Protein AF-A0A7V8EIY7-F1 (afdb_monomer_lite)

Secondary structure (DSSP, 8-state):
------EEEEETTTEEEETTTHHHHHHHHHHHHHHHHHTT----GGG-EE-SB-TTT--B--TTTTTPPPHHHHHHHHHHHHT-

Sequence (84 aa):
MPACEHTVGLVPVDGLVTAREWNISLAAFIAKVEQSNELGQALSADAVHEFQFCPACGAGLDRVALGLMTYGESYAIHLACLHT

Radius of gyration: 13.81 Å; chains: 1; bounding box: 28×28×43 Å

Organism: Pseudomonas putida (NCBI:txid303)

pLDDT: mean 86.77, std 10.16, range [45.31, 95.56]

Foldseek 3Di:
DPDPQFFFWQDPVPGTDGLVCQLVSLLVSLVVCVVCVVVVHHDDPVRITTDQARPVPRDGDPCVVSVHDDSVRSNVVVVVVVVD

Structure (mmCIF, N/CA/C/O backbone):
data_AF-A0A7V8EIY7-F1
#
_entry.id   AF-A0A7V8EIY7-F1
#
loop_
_atom_site.group_PDB
_atom_site.id
_atom_site.type_symbol
_atom_site.label_atom_id
_atom_site.label_alt_id
_atom_site.label_comp_id
_atom_site.label_asym_id
_atom_site.label_entity_id
_atom_site.label_seq_id
_atom_site.pdbx_PDB_ins_code
_atom_site.Cartn_x
_atom_site.Cartn_y
_atom_site.Cartn_z
_atom_site.occupancy
_atom_site.B_iso_or_equiv
_atom_site.auth_seq_id
_atom_site.auth_comp_id
_atom_site.auth_asym_id
_atom_site.auth_atom_id
_atom_site.pdbx_PDB_model_num
ATOM 1 N N . MET A 1 1 ? 9.260 -4.642 -25.274 1.00 45.31 1 MET A N 1
ATOM 2 C CA . MET A 1 1 ? 9.042 -5.317 -23.976 1.00 45.31 1 MET A CA 1
ATOM 3 C C . MET A 1 1 ? 7.557 -5.236 -23.674 1.00 45.31 1 MET A C 1
ATOM 5 O O . MET A 1 1 ? 7.007 -4.172 -23.943 1.00 45.31 1 MET A O 1
ATOM 9 N N . PRO A 1 2 ? 6.888 -6.310 -23.217 1.00 49.44 2 PRO A N 1
ATOM 10 C CA . PRO A 1 2 ? 5.516 -6.172 -22.741 1.00 49.44 2 PRO A CA 1
ATOM 11 C C . PRO A 1 2 ? 5.505 -5.128 -21.620 1.00 49.44 2 PRO A C 1
ATOM 13 O O . PRO A 1 2 ? 6.438 -5.085 -20.815 1.00 49.44 2 PRO A O 1
ATOM 16 N N . ALA A 1 3 ? 4.505 -4.249 -21.620 1.00 63.81 3 ALA A N 1
ATOM 17 C CA . ALA A 1 3 ? 4.318 -3.291 -20.543 1.00 63.81 3 ALA A CA 1
ATOM 18 C C . ALA A 1 3 ? 4.085 -4.095 -19.258 1.00 63.81 3 ALA A C 1
ATOM 20 O O . ALA A 1 3 ? 3.067 -4.766 -19.123 1.00 63.81 3 ALA A O 1
ATOM 21 N N . CYS A 1 4 ? 5.077 -4.123 -18.369 1.00 79.19 4 CYS A N 1
ATOM 22 C CA . CYS A 1 4 ? 4.926 -4.773 -17.079 1.00 79.19 4 CYS A CA 1
ATOM 23 C C . CYS A 1 4 ? 3.970 -3.917 -16.246 1.00 79.19 4 CYS A C 1
ATOM 25 O O . CYS A 1 4 ? 4.258 -2.748 -15.991 1.00 79.19 4 CYS A O 1
ATOM 27 N N . GLU A 1 5 ? 2.845 -4.483 -15.816 1.00 84.31 5 GLU A N 1
ATOM 28 C CA . GLU A 1 5 ? 2.002 -3.878 -14.784 1.00 84.31 5 GLU A CA 1
ATOM 29 C C . GLU A 1 5 ? 2.708 -4.077 -13.441 1.00 84.31 5 GLU A C 1
ATOM 31 O O . GLU A 1 5 ? 2.436 -5.014 -12.695 1.00 84.31 5 GLU A O 1
ATOM 36 N N . HIS A 1 6 ? 3.730 -3.251 -13.204 1.00 88.88 6 HIS A N 1
ATOM 37 C CA . HIS A 1 6 ? 4.683 -3.402 -12.113 1.00 88.88 6 HIS A CA 1
ATOM 38 C C . HIS A 1 6 ? 3.982 -3.686 -10.778 1.00 88.88 6 HIS A C 1
ATOM 40 O O . HIS A 1 6 ? 3.262 -2.833 -10.269 1.00 88.88 6 HIS A O 1
ATOM 46 N N . THR A 1 7 ? 4.206 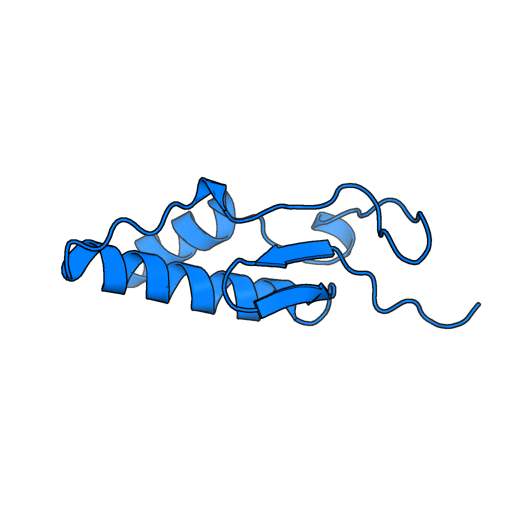-4.864 -10.192 1.00 94.62 7 THR A N 1
ATOM 47 C CA . THR A 1 7 ? 3.823 -5.141 -8.800 1.00 94.62 7 THR A CA 1
ATOM 48 C C . THR A 1 7 ? 4.687 -4.302 -7.869 1.00 94.62 7 THR A C 1
ATOM 50 O O . THR A 1 7 ? 5.915 -4.372 -7.960 1.00 94.62 7 THR A O 1
ATOM 53 N N . VAL A 1 8 ? 4.053 -3.522 -6.994 1.00 95.06 8 VAL A N 1
ATOM 54 C CA . VAL A 1 8 ? 4.716 -2.489 -6.175 1.00 95.06 8 VAL A CA 1
ATOM 55 C C . VAL A 1 8 ? 4.624 -2.730 -4.675 1.00 95.06 8 VAL A C 1
ATOM 57 O O . VAL A 1 8 ? 5.254 -2.012 -3.896 1.00 95.06 8 VAL A O 1
ATOM 60 N N . GLY A 1 9 ? 3.875 -3.747 -4.265 1.00 94.62 9 GLY A N 1
ATOM 61 C CA . GLY A 1 9 ? 3.825 -4.158 -2.877 1.00 94.62 9 GLY A CA 1
ATOM 62 C C . GLY A 1 9 ? 2.792 -5.237 -2.601 1.00 94.62 9 GLY A C 1
ATOM 63 O O . GLY A 1 9 ? 2.180 -5.790 -3.518 1.00 94.62 9 GLY A O 1
ATOM 64 N N . LEU A 1 10 ? 2.621 -5.515 -1.315 1.00 94.19 10 LEU A N 1
ATOM 65 C CA . LEU A 1 10 ? 1.627 -6.425 -0.774 1.00 94.19 10 LEU A CA 1
ATOM 66 C C . LEU A 1 10 ? 0.740 -5.677 0.219 1.00 94.19 10 LEU A C 1
ATOM 68 O O . LEU A 1 10 ? 1.242 -5.038 1.145 1.00 94.19 10 LEU A O 1
ATOM 72 N N . VAL A 1 11 ? -0.571 -5.803 0.039 1.00 93.44 11 VAL A N 1
ATOM 73 C CA . VAL A 1 11 ? -1.590 -5.318 0.973 1.00 93.44 11 VAL A CA 1
ATOM 74 C C . VAL A 1 11 ? -2.300 -6.546 1.556 1.00 93.44 11 VAL A C 1
ATOM 76 O O . VAL A 1 11 ? -2.747 -7.388 0.784 1.00 93.44 11 VAL A O 1
ATOM 79 N N . PRO A 1 12 ? -2.445 -6.693 2.886 1.00 87.38 12 PRO A N 1
ATOM 80 C CA . PRO A 1 12 ? -2.927 -7.936 3.513 1.00 87.38 12 PRO A CA 1
ATOM 81 C C . PRO A 1 12 ? -4.275 -8.460 3.011 1.00 87.38 12 PRO A C 1
ATOM 83 O O . PRO A 1 12 ? -4.535 -9.658 3.076 1.00 87.38 12 PRO A O 1
ATOM 86 N N . VAL A 1 13 ? -5.144 -7.561 2.550 1.00 82.62 13 VAL A N 1
ATOM 87 C CA . VAL A 1 13 ? -6.490 -7.898 2.069 1.00 82.62 13 VAL A CA 1
ATOM 88 C C . VAL A 1 13 ? -6.494 -8.210 0.573 1.00 82.62 13 VAL A C 1
ATOM 90 O O . VAL A 1 13 ? -7.202 -9.120 0.154 1.00 82.62 13 VAL A O 1
ATOM 93 N N . ASP A 1 14 ? -5.673 -7.503 -0.204 1.00 86.88 14 ASP A N 1
ATOM 94 C CA . ASP A 1 14 ? -5.687 -7.560 -1.671 1.00 86.88 14 ASP A CA 1
ATOM 95 C C . ASP A 1 14 ? -4.561 -8.438 -2.250 1.00 86.88 14 ASP A C 1
ATOM 97 O O . ASP A 1 14 ? -4.573 -8.786 -3.428 1.00 86.88 14 ASP A O 1
ATOM 101 N N . GLY A 1 15 ? -3.589 -8.840 -1.427 1.00 92.19 15 GLY A N 1
ATOM 102 C CA . GLY A 1 15 ? -2.423 -9.606 -1.852 1.00 92.19 15 GLY A CA 1
ATOM 103 C C . GLY A 1 15 ? -1.392 -8.738 -2.572 1.00 92.19 15 GLY A C 1
ATOM 104 O O . GLY A 1 15 ? -1.083 -7.635 -2.127 1.00 92.19 15 GLY A O 1
ATOM 105 N N . LEU A 1 16 ? -0.800 -9.260 -3.649 1.00 94.38 16 LEU A N 1
ATOM 106 C CA . LEU A 1 16 ? 0.157 -8.519 -4.475 1.00 94.38 16 LEU A CA 1
ATOM 107 C C . LEU A 1 16 ? -0.574 -7.471 -5.313 1.00 94.38 16 LEU A C 1
ATOM 109 O O . LEU A 1 16 ? -1.454 -7.819 -6.094 1.00 94.38 16 LEU A O 1
ATOM 113 N N . VAL A 1 17 ? -0.160 -6.211 -5.198 1.00 95.56 17 VAL A N 1
ATOM 114 C CA . VAL A 1 17 ? -0.850 -5.080 -5.828 1.00 95.56 17 VAL A CA 1
ATOM 115 C C . VAL A 1 17 ? 0.036 -4.424 -6.886 1.00 95.56 17 VAL A C 1
ATOM 117 O O . VAL A 1 17 ? 1.243 -4.226 -6.688 1.00 95.56 17 VAL A O 1
ATOM 120 N N . THR A 1 18 ? -0.556 -4.090 -8.033 1.00 95.31 18 THR A N 1
ATOM 121 C CA . THR A 1 18 ? 0.130 -3.394 -9.133 1.00 95.31 18 THR A CA 1
ATOM 122 C C . THR A 1 18 ? 0.220 -1.886 -8.896 1.00 95.31 18 THR A C 1
ATOM 124 O O . THR A 1 18 ? -0.525 -1.318 -8.101 1.00 95.31 18 THR A O 1
ATOM 127 N N . ALA A 1 19 ? 1.109 -1.201 -9.621 1.00 92.75 19 ALA A N 1
ATOM 128 C CA . ALA A 1 19 ? 1.246 0.256 -9.566 1.00 92.75 19 ALA A CA 1
ATOM 129 C C . ALA A 1 19 ? -0.089 0.978 -9.819 1.00 92.75 19 ALA A C 1
ATOM 131 O O . ALA A 1 19 ? -0.375 2.000 -9.205 1.00 92.75 19 ALA A O 1
ATOM 132 N N . ARG A 1 20 ? -0.933 0.419 -10.692 1.00 93.56 20 ARG A N 1
ATOM 133 C CA . ARG A 1 20 ? -2.241 0.984 -11.035 1.00 93.56 20 ARG A CA 1
ATOM 134 C C . ARG A 1 20 ? -3.231 0.941 -9.868 1.00 93.56 20 ARG A C 1
ATOM 136 O O . ARG A 1 20 ? -4.055 1.840 -9.733 1.00 93.56 20 ARG A O 1
ATOM 143 N N . GLU A 1 21 ? -3.179 -0.116 -9.070 1.00 94.94 21 GLU A N 1
ATOM 144 C CA . GLU A 1 21 ? -4.168 -0.412 -8.026 1.00 94.94 21 GLU A CA 1
ATOM 145 C C . GLU A 1 21 ? -3.722 0.080 -6.649 1.00 94.94 21 GLU A C 1
ATOM 147 O O . GLU A 1 21 ? -4.548 0.323 -5.772 1.00 94.94 21 GLU A O 1
ATOM 152 N N . TRP A 1 22 ? -2.416 0.282 -6.481 1.00 95.12 22 TRP A N 1
ATOM 153 C CA . TRP A 1 22 ? -1.765 0.519 -5.202 1.00 95.12 22 TRP A CA 1
ATOM 154 C C . TRP A 1 22 ? -2.441 1.573 -4.322 1.00 95.12 22 TRP A C 1
ATOM 156 O O . TRP A 1 22 ? -2.829 1.259 -3.202 1.00 95.12 22 TRP A O 1
ATOM 166 N N . ASN A 1 23 ? -2.621 2.803 -4.813 1.00 94.62 23 ASN A N 1
ATOM 167 C CA . ASN A 1 23 ? -3.177 3.886 -3.992 1.00 94.62 23 ASN A CA 1
ATOM 168 C C . ASN A 1 23 ? -4.619 3.588 -3.538 1.00 94.62 23 ASN A C 1
ATOM 170 O O . ASN A 1 23 ? -5.003 3.964 -2.433 1.00 94.62 23 ASN A O 1
ATOM 174 N N . ILE A 1 24 ? -5.407 2.902 -4.374 1.00 94.38 24 ILE A N 1
ATOM 175 C CA . ILE A 1 24 ? -6.799 2.544 -4.067 1.00 94.38 24 ILE A CA 1
ATOM 176 C C . ILE A 1 24 ? -6.828 1.434 -3.013 1.00 94.38 24 ILE A C 1
ATOM 178 O O . ILE A 1 24 ? -7.509 1.575 -1.997 1.00 94.38 24 ILE A O 1
ATOM 182 N N . SER A 1 25 ? -6.054 0.367 -3.224 1.00 94.50 25 SER A N 1
ATOM 183 C CA . SER A 1 25 ? -5.904 -0.734 -2.264 1.00 94.50 25 SER A CA 1
ATOM 184 C C . SER A 1 25 ? -5.401 -0.251 -0.906 1.00 94.50 25 SER A C 1
ATOM 186 O O . SER A 1 25 ? -5.910 -0.654 0.140 1.00 94.50 25 SER A O 1
ATOM 188 N N . LEU A 1 26 ? -4.433 0.664 -0.910 1.00 93.38 26 LEU A N 1
ATOM 189 C CA . LEU A 1 26 ? -3.856 1.219 0.307 1.00 93.38 26 LEU A CA 1
ATOM 190 C C . LEU A 1 26 ? -4.879 2.048 1.096 1.00 93.38 26 LEU A C 1
ATOM 192 O O . LEU A 1 26 ? -5.016 1.855 2.304 1.00 93.38 26 LEU A O 1
ATOM 196 N N . ALA A 1 27 ? -5.643 2.913 0.422 1.00 92.19 27 ALA A N 1
ATOM 197 C CA . ALA A 1 27 ? -6.708 3.693 1.053 1.00 92.19 27 ALA A CA 1
ATOM 198 C C . ALA A 1 27 ? -7.813 2.796 1.641 1.00 92.19 27 ALA A C 1
ATOM 200 O O . ALA A 1 27 ? -8.245 3.002 2.777 1.00 92.19 27 ALA A O 1
ATOM 201 N N . ALA A 1 28 ? -8.233 1.763 0.904 1.00 92.50 28 ALA A N 1
ATOM 202 C CA . ALA A 1 28 ? -9.230 0.804 1.378 1.00 92.50 28 ALA A CA 1
ATOM 203 C C . ALA A 1 28 ? -8.742 0.022 2.610 1.00 92.50 28 ALA A C 1
ATOM 205 O O . ALA A 1 28 ? -9.500 -0.188 3.561 1.00 92.50 28 ALA A O 1
ATOM 206 N N . PHE A 1 29 ? -7.468 -0.380 2.622 1.00 92.44 29 PHE A N 1
ATOM 207 C CA . PHE A 1 29 ? -6.869 -1.058 3.766 1.00 92.44 29 PHE A CA 1
ATOM 208 C C . PHE A 1 29 ? -6.818 -0.163 5.007 1.00 92.44 29 PHE A C 1
ATOM 210 O O . PHE A 1 29 ? -7.179 -0.619 6.089 1.00 92.44 29 PHE A O 1
ATOM 217 N N . ILE A 1 30 ? -6.434 1.106 4.860 1.00 91.19 30 ILE A N 1
ATOM 218 C CA . ILE A 1 30 ? -6.376 2.063 5.974 1.00 91.19 30 ILE A CA 1
ATOM 219 C C . ILE A 1 30 ? -7.752 2.255 6.621 1.00 91.19 30 ILE A C 1
ATOM 221 O O . ILE A 1 30 ? -7.868 2.145 7.842 1.00 91.19 30 ILE A O 1
ATOM 225 N N . ALA A 1 31 ? -8.803 2.445 5.820 1.00 89.50 31 ALA A N 1
ATOM 226 C CA . ALA A 1 31 ? -10.169 2.546 6.337 1.00 89.50 31 ALA A CA 1
ATOM 227 C C . ALA A 1 31 ? -10.592 1.278 7.106 1.00 89.50 31 ALA A C 1
ATOM 229 O O . ALA A 1 31 ? -11.289 1.345 8.118 1.00 89.50 31 ALA A O 1
ATOM 230 N N . LYS A 1 32 ? -10.133 0.102 6.660 1.00 88.31 32 LYS A N 1
ATOM 231 C CA . LYS A 1 32 ? -10.388 -1.164 7.355 1.00 88.31 32 LYS A CA 1
ATOM 232 C C . LYS A 1 32 ? -9.606 -1.284 8.663 1.00 88.31 32 LYS A C 1
ATOM 234 O O . LYS A 1 32 ? -10.153 -1.803 9.630 1.00 88.31 32 LYS A O 1
ATOM 239 N N . VAL A 1 33 ? -8.354 -0.823 8.708 1.00 86.62 33 VAL A N 1
ATOM 240 C CA . VAL A 1 33 ? -7.554 -0.781 9.945 1.00 86.62 33 VAL A CA 1
ATOM 241 C C . VAL A 1 33 ? -8.262 0.066 10.998 1.00 86.62 33 VAL A C 1
ATOM 243 O O . VAL A 1 33 ? -8.389 -0.372 12.137 1.00 86.62 33 VAL A O 1
ATOM 246 N N . GLU A 1 34 ? -8.773 1.236 10.617 1.00 85.88 34 GLU A N 1
ATOM 247 C CA . GLU A 1 34 ? -9.553 2.090 11.515 1.00 85.88 34 GLU A CA 1
ATOM 248 C C . GLU A 1 34 ? -10.808 1.376 12.030 1.00 85.88 34 GLU A C 1
ATOM 250 O O . GLU A 1 34 ? -10.965 1.227 13.241 1.00 85.88 34 GLU A O 1
ATOM 255 N N . GLN A 1 35 ? -11.638 0.842 11.129 1.00 85.06 35 GLN A N 1
ATOM 256 C CA . GLN A 1 35 ? -12.840 0.097 11.511 1.00 85.06 35 GLN A CA 1
ATOM 257 C C . GLN A 1 35 ? -12.515 -1.079 12.447 1.00 85.06 35 GLN A C 1
ATOM 259 O O . GLN A 1 35 ? -13.226 -1.339 13.417 1.00 85.06 35 GLN A O 1
ATOM 264 N N . SER A 1 36 ? -11.436 -1.811 12.174 1.00 84.69 36 SER A N 1
ATOM 265 C CA . SER A 1 36 ? -10.988 -2.900 13.039 1.00 84.69 36 SER A CA 1
ATOM 266 C C . SER A 1 36 ? -10.531 -2.390 14.406 1.00 84.69 36 SER A C 1
ATOM 268 O O . SER A 1 36 ? -10.909 -2.987 15.413 1.00 84.69 36 SER A O 1
ATOM 270 N N . ASN A 1 37 ? -9.809 -1.269 14.471 1.00 81.38 37 ASN A N 1
ATOM 271 C CA . ASN A 1 37 ? -9.400 -0.651 15.733 1.00 81.38 37 ASN A CA 1
ATOM 272 C C . AS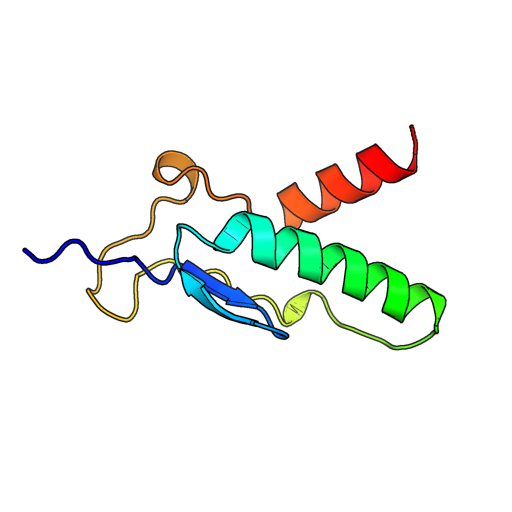N A 1 37 ? -10.608 -0.207 16.576 1.00 81.38 37 ASN A C 1
ATOM 274 O O . ASN A 1 37 ? -10.618 -0.456 17.782 1.00 81.38 37 ASN A O 1
ATOM 278 N N . GLU A 1 38 ? -11.647 0.372 15.963 1.00 82.56 38 GLU A N 1
ATOM 279 C CA . GLU A 1 38 ? -12.903 0.727 16.648 1.00 82.56 38 GLU A CA 1
ATOM 280 C C . GLU A 1 38 ? -13.613 -0.500 17.241 1.00 82.56 38 GLU A C 1
ATOM 282 O O . GLU A 1 38 ? -14.181 -0.443 18.332 1.00 82.56 38 GLU A O 1
ATOM 287 N N . LEU A 1 39 ? -13.544 -1.636 16.543 1.00 83.31 39 LEU A N 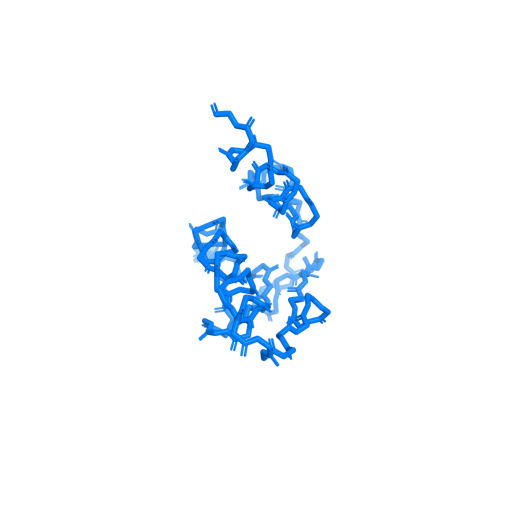1
ATOM 288 C CA . LEU A 1 39 ? -14.119 -2.913 16.974 1.00 83.31 39 LEU A CA 1
ATOM 289 C C . LEU A 1 39 ? -13.210 -3.699 17.940 1.00 83.31 39 LEU A C 1
ATOM 291 O O . LEU A 1 39 ? -13.557 -4.815 18.334 1.00 83.31 39 LEU A O 1
ATOM 295 N N . GLY A 1 40 ? -12.047 -3.155 18.318 1.00 78.62 40 GLY A N 1
ATOM 296 C CA . GLY A 1 40 ? -11.071 -3.823 19.185 1.00 78.62 40 GLY A CA 1
ATOM 297 C C . GLY A 1 40 ? -10.328 -4.990 18.518 1.00 78.62 40 GLY A C 1
ATOM 298 O O . GLY A 1 40 ? -9.765 -5.843 19.206 1.00 78.62 40 GLY A O 1
ATOM 299 N N . GLN A 1 41 ? -10.331 -5.054 17.187 1.00 74.50 41 GLN A N 1
ATOM 300 C CA . GLN A 1 41 ? -9.580 -6.017 16.388 1.00 74.50 41 GLN A CA 1
ATOM 301 C C . GLN A 1 41 ? -8.234 -5.404 15.983 1.00 74.50 41 GLN A C 1
ATOM 303 O O . GLN A 1 41 ? -8.183 -4.436 15.233 1.00 74.50 41 GLN A O 1
ATOM 308 N N . ALA A 1 42 ? -7.127 -5.973 16.465 1.00 65.44 42 ALA A N 1
ATOM 309 C CA . ALA A 1 42 ? -5.790 -5.473 16.155 1.00 65.44 42 ALA A CA 1
ATOM 310 C C . ALA A 1 42 ? -5.377 -5.856 14.723 1.00 65.44 42 ALA A C 1
ATOM 312 O O . ALA A 1 42 ? -4.812 -6.927 14.490 1.00 65.44 42 ALA A O 1
ATOM 313 N N . LEU A 1 43 ? -5.663 -4.983 13.760 1.00 74.25 43 LEU A N 1
ATOM 314 C CA . LEU A 1 43 ? -5.149 -5.088 12.397 1.00 74.25 43 LEU A CA 1
ATOM 315 C C . LEU A 1 43 ? -3.873 -4.242 12.310 1.00 74.25 43 LEU A C 1
ATOM 317 O O . LEU A 1 43 ? -3.925 -3.022 12.433 1.00 74.25 43 LEU A O 1
ATOM 321 N N . SER A 1 44 ? -2.712 -4.893 12.176 1.00 70.94 44 SER A N 1
ATOM 322 C CA . SER A 1 44 ? -1.426 -4.182 12.197 1.00 70.94 44 SER A CA 1
ATOM 323 C C . SER A 1 44 ? -1.093 -3.551 10.845 1.00 70.94 44 SER A C 1
ATOM 325 O O . SER A 1 44 ? -1.173 -4.203 9.801 1.00 70.94 44 SER A O 1
ATOM 327 N N . ALA A 1 45 ? -0.640 -2.298 10.899 1.00 70.12 45 ALA A N 1
ATOM 328 C CA . ALA A 1 45 ? -0.047 -1.557 9.790 1.00 70.12 45 ALA A CA 1
ATOM 329 C C . ALA A 1 45 ? 1.218 -2.227 9.222 1.00 70.12 45 ALA A C 1
ATOM 331 O O . ALA A 1 45 ? 1.494 -2.102 8.031 1.00 70.12 45 ALA A O 1
ATOM 332 N N . ASP A 1 46 ? 1.947 -2.988 10.048 1.00 74.44 46 ASP A N 1
ATOM 333 C CA . ASP A 1 46 ? 3.200 -3.662 9.666 1.00 74.44 46 ASP A CA 1
ATOM 334 C C . ASP A 1 46 ? 3.002 -4.762 8.613 1.00 74.44 46 ASP A C 1
ATOM 336 O O . ASP A 1 46 ? 3.963 -5.330 8.097 1.00 74.44 46 ASP A O 1
ATOM 340 N N . ALA A 1 47 ? 1.748 -5.095 8.313 1.00 81.69 47 ALA A N 1
ATOM 341 C CA . ALA A 1 47 ? 1.397 -6.110 7.339 1.00 81.69 47 ALA A CA 1
ATOM 342 C C . ALA A 1 47 ? 1.404 -5.580 5.886 1.00 81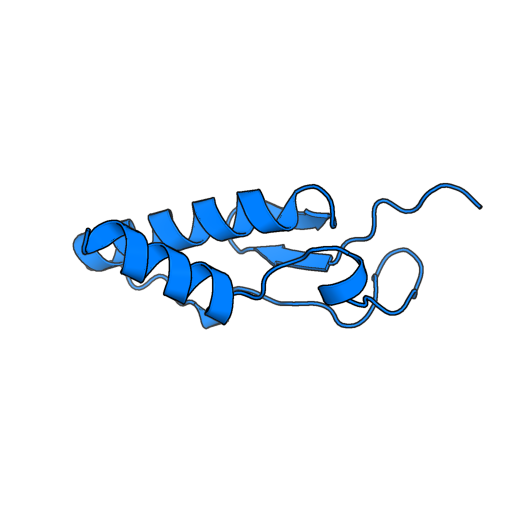.69 47 ALA A C 1
ATOM 344 O O . ALA A 1 47 ? 1.316 -6.377 4.950 1.00 81.69 47 ALA A O 1
ATOM 345 N N . VAL A 1 48 ? 1.523 -4.259 5.672 1.00 92.19 48 VAL A N 1
ATOM 346 C CA . VAL A 1 48 ? 1.733 -3.679 4.335 1.00 92.19 48 VAL A CA 1
ATOM 347 C C . VAL A 1 48 ? 3.216 -3.716 3.983 1.00 92.19 48 VAL A C 1
ATOM 349 O O . VAL A 1 48 ? 4.057 -3.201 4.716 1.00 92.19 48 VAL A O 1
ATOM 352 N N . HIS A 1 49 ? 3.539 -4.283 2.822 1.00 94.25 49 HIS A N 1
ATOM 353 C CA . HIS A 1 49 ? 4.909 -4.333 2.320 1.00 94.25 49 HIS A CA 1
ATOM 354 C C . HIS A 1 49 ? 5.052 -3.522 1.039 1.00 94.25 49 HIS A C 1
ATOM 356 O O . HIS A 1 49 ? 4.367 -3.771 0.051 1.00 94.25 49 HIS A O 1
ATOM 362 N N . GLU A 1 50 ? 5.993 -2.586 1.034 1.00 94.44 50 GLU A N 1
ATOM 363 C CA . GLU A 1 50 ? 6.316 -1.743 -0.114 1.00 94.44 50 GLU A CA 1
ATOM 364 C C . GLU A 1 50 ? 7.573 -2.274 -0.795 1.00 94.44 50 GLU A C 1
ATOM 366 O O . GLU A 1 50 ? 8.619 -2.439 -0.164 1.00 94.44 50 GLU A O 1
ATOM 371 N N . PHE A 1 51 ? 7.489 -2.571 -2.089 1.00 94.94 51 PHE A N 1
ATOM 372 C CA . PHE A 1 51 ? 8.620 -3.145 -2.807 1.00 94.94 51 PHE A CA 1
ATOM 373 C C . PHE A 1 51 ? 9.525 -2.057 -3.380 1.00 94.94 51 PHE A C 1
ATOM 375 O O . PHE A 1 51 ? 9.060 -1.051 -3.912 1.00 94.94 51 PHE A O 1
ATOM 382 N N . GLN A 1 52 ? 10.835 -2.306 -3.325 1.00 94.38 52 GLN A N 1
ATOM 383 C CA . GLN A 1 52 ? 11.841 -1.493 -4.017 1.00 94.38 52 GLN A CA 1
ATOM 384 C C . GLN A 1 52 ? 12.075 -1.953 -5.461 1.00 94.38 52 GLN A C 1
ATOM 386 O O . GLN A 1 52 ? 12.519 -1.172 -6.299 1.00 94.38 52 GLN A O 1
ATOM 391 N N . PHE A 1 53 ? 11.762 -3.217 -5.762 1.00 93.88 53 PHE A N 1
ATOM 392 C CA . PHE A 1 53 ? 11.924 -3.822 -7.081 1.00 93.88 53 PHE A CA 1
ATOM 393 C C . PHE A 1 53 ? 10.677 -4.616 -7.453 1.00 93.88 53 PHE A C 1
ATOM 395 O O . PHE A 1 53 ? 10.083 -5.285 -6.607 1.00 93.88 53 PHE A O 1
ATOM 402 N N . CYS A 1 54 ? 10.299 -4.583 -8.729 1.00 92.94 54 CYS A N 1
ATOM 403 C CA . CYS A 1 54 ? 9.192 -5.383 -9.229 1.00 92.94 54 CYS A CA 1
ATOM 404 C C . CYS A 1 54 ? 9.589 -6.872 -9.264 1.00 92.94 54 CYS A C 1
ATOM 406 O O . CYS A 1 54 ? 10.507 -7.221 -10.011 1.00 92.94 54 CYS A O 1
ATOM 408 N N . PRO A 1 55 ? 8.893 -7.779 -8.556 1.00 91.31 55 PRO A N 1
ATOM 409 C CA . PRO A 1 55 ? 9.227 -9.206 -8.555 1.00 91.31 55 PRO A CA 1
ATOM 410 C C . PRO A 1 55 ? 9.060 -9.874 -9.930 1.00 91.31 55 PRO A C 1
ATOM 412 O O . PRO A 1 55 ? 9.688 -10.896 -10.188 1.00 91.31 55 PRO A O 1
ATOM 415 N N . ALA A 1 56 ? 8.243 -9.304 -10.823 1.00 88.31 56 ALA A N 1
ATOM 416 C CA . ALA A 1 56 ? 7.982 -9.870 -12.146 1.00 88.31 56 ALA A CA 1
ATOM 417 C C . ALA A 1 56 ? 9.069 -9.539 -13.184 1.00 88.31 56 ALA A C 1
ATOM 419 O O . ALA A 1 56 ? 9.384 -10.371 -14.030 1.00 88.31 56 ALA A O 1
ATOM 420 N N . CYS A 1 57 ? 9.630 -8.324 -13.149 1.00 89.69 57 CYS A N 1
ATOM 421 C CA . CYS A 1 57 ? 10.575 -7.856 -14.173 1.00 89.69 57 CYS A CA 1
ATOM 422 C C . CYS A 1 57 ? 11.917 -7.345 -13.630 1.00 89.69 57 CYS A C 1
ATOM 424 O O . CYS A 1 57 ? 12.775 -6.959 -14.419 1.00 89.69 57 CYS A O 1
ATOM 426 N N . GLY A 1 58 ? 12.104 -7.304 -12.308 1.00 90.38 58 GLY A N 1
ATOM 427 C CA . GLY A 1 58 ? 13.326 -6.828 -11.655 1.00 90.38 58 GLY A CA 1
ATOM 428 C C . GLY A 1 58 ? 13.563 -5.317 -11.743 1.00 90.38 58 GLY A C 1
ATOM 429 O O . GLY A 1 58 ? 14.582 -4.836 -11.255 1.00 90.38 58 GLY A O 1
ATOM 430 N N . ALA A 1 59 ? 12.651 -4.555 -12.356 1.00 89.81 59 ALA A N 1
ATOM 431 C CA . ALA A 1 59 ? 12.788 -3.107 -12.475 1.00 89.81 59 ALA A CA 1
ATOM 432 C C . ALA A 1 59 ? 12.738 -2.435 -11.096 1.00 89.81 59 ALA A C 1
ATOM 434 O O . ALA A 1 59 ? 11.890 -2.779 -10.270 1.00 89.81 59 ALA A O 1
ATOM 435 N N . GLY A 1 60 ? 13.625 -1.462 -10.874 1.00 91.94 60 GLY A N 1
ATOM 436 C CA . GLY A 1 60 ? 13.559 -0.585 -9.708 1.00 91.94 60 GLY A CA 1
ATOM 437 C C . GLY A 1 60 ? 12.273 0.238 -9.727 1.00 91.94 60 GLY A C 1
ATOM 438 O O . GLY A 1 60 ? 11.864 0.737 -10.777 1.00 91.94 60 GLY A O 1
ATOM 439 N N . LEU A 1 61 ? 11.627 0.344 -8.572 1.00 92.06 61 LEU A N 1
ATOM 440 C CA . LEU A 1 61 ? 10.356 1.037 -8.412 1.00 92.06 61 LEU A CA 1
ATOM 441 C C . LEU A 1 61 ? 10.600 2.426 -7.830 1.00 92.06 61 LEU A C 1
ATOM 443 O O . LEU A 1 61 ? 10.765 2.590 -6.623 1.00 92.06 61 LEU A O 1
ATOM 447 N N . ASP A 1 62 ? 10.599 3.434 -8.696 1.00 92.00 62 ASP A N 1
ATOM 448 C CA . ASP A 1 62 ? 10.541 4.824 -8.258 1.00 92.00 62 ASP A CA 1
ATOM 449 C C . ASP A 1 62 ? 9.082 5.190 -7.965 1.00 92.00 62 ASP A C 1
ATOM 451 O O . ASP A 1 62 ? 8.287 5.470 -8.864 1.00 92.00 62 ASP A O 1
ATOM 455 N N . ARG A 1 63 ? 8.719 5.149 -6.683 1.00 91.00 63 ARG A N 1
ATOM 456 C CA . ARG A 1 63 ? 7.352 5.418 -6.224 1.00 91.00 63 ARG A CA 1
ATOM 457 C C . ARG A 1 63 ? 6.899 6.835 -6.556 1.00 91.00 63 ARG A C 1
ATOM 459 O O . ARG A 1 63 ? 5.739 7.017 -6.909 1.00 91.00 63 ARG A O 1
ATOM 466 N N . VAL A 1 64 ? 7.806 7.811 -6.508 1.00 91.25 64 VAL A N 1
ATOM 467 C CA . VAL A 1 64 ? 7.493 9.209 -6.831 1.00 91.25 64 VAL A CA 1
ATOM 468 C C . VAL A 1 64 ? 7.207 9.339 -8.323 1.00 91.25 64 VAL A C 1
ATOM 470 O O . VAL A 1 64 ? 6.172 9.889 -8.698 1.00 91.25 64 VAL A O 1
ATOM 473 N N . ALA A 1 65 ? 8.060 8.767 -9.179 1.00 89.94 65 ALA A N 1
ATOM 474 C CA . ALA A 1 65 ? 7.842 8.771 -10.628 1.00 89.94 65 ALA A CA 1
ATOM 475 C C . ALA A 1 65 ? 6.565 8.016 -11.042 1.00 89.94 65 ALA A C 1
ATOM 477 O O . A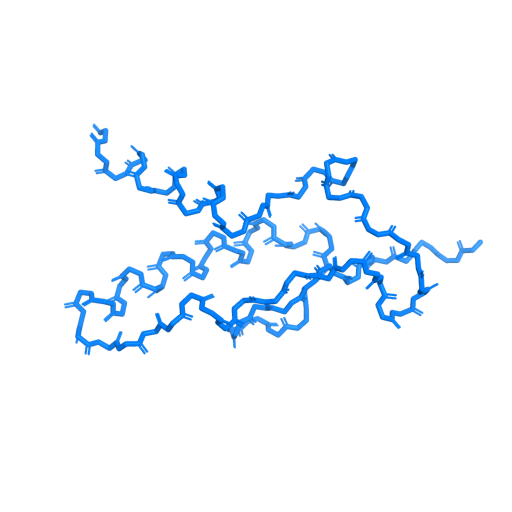LA A 1 65 ? 5.934 8.363 -12.040 1.00 89.94 65 ALA A O 1
ATOM 478 N N . LEU A 1 66 ? 6.175 6.999 -10.268 1.00 88.06 66 LEU A N 1
ATOM 479 C CA . LEU A 1 66 ? 4.958 6.213 -10.472 1.00 88.06 66 LEU A CA 1
ATOM 480 C C . LEU A 1 66 ? 3.706 6.821 -9.805 1.00 88.06 66 LEU A C 1
ATOM 482 O O . LEU A 1 66 ? 2.617 6.273 -9.970 1.00 88.06 66 LEU A O 1
ATOM 486 N N . GLY A 1 67 ? 3.831 7.928 -9.061 1.00 91.81 67 GLY A N 1
ATOM 487 C CA . GLY A 1 67 ? 2.710 8.563 -8.354 1.00 91.81 67 GLY A CA 1
ATOM 488 C C . GLY A 1 67 ? 2.117 7.709 -7.223 1.00 91.81 67 GLY A C 1
ATOM 489 O O . GLY A 1 67 ? 0.915 7.776 -6.956 1.00 91.81 67 GLY A O 1
ATOM 490 N N . LEU A 1 68 ? 2.936 6.872 -6.587 1.00 93.81 68 LEU A N 1
ATOM 491 C CA . LEU A 1 68 ? 2.526 5.919 -5.556 1.00 93.81 68 LEU A CA 1
ATOM 492 C C . LEU A 1 68 ? 2.800 6.487 -4.169 1.00 93.81 68 LEU A C 1
ATOM 494 O O . LEU A 1 68 ? 3.948 6.763 -3.823 1.00 93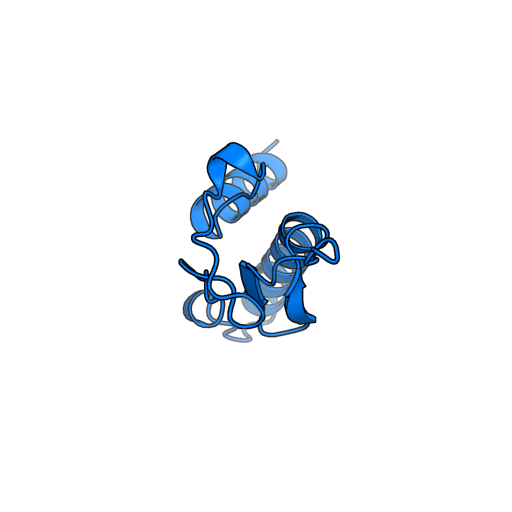.81 68 LEU A O 1
ATOM 498 N N . MET A 1 69 ? 1.756 6.588 -3.355 1.00 93.56 69 MET A N 1
ATOM 499 C CA . MET A 1 69 ? 1.882 7.006 -1.962 1.00 93.56 69 MET A CA 1
ATOM 500 C C . MET A 1 69 ? 2.448 5.872 -1.115 1.00 93.56 69 MET A C 1
ATOM 502 O O . MET A 1 69 ? 2.197 4.694 -1.382 1.00 93.56 69 MET A O 1
ATOM 506 N N . THR A 1 70 ? 3.193 6.204 -0.073 1.00 92.94 70 THR A N 1
ATOM 507 C CA . THR A 1 70 ? 3.537 5.239 0.972 1.00 92.94 70 THR A CA 1
ATOM 508 C C . THR A 1 70 ? 2.362 5.005 1.920 1.00 92.94 70 THR A C 1
ATOM 510 O O . THR A 1 70 ? 1.415 5.803 1.970 1.00 92.94 70 THR A O 1
ATOM 513 N N . TYR A 1 71 ? 2.418 3.921 2.698 1.00 91.00 71 TYR A N 1
ATOM 514 C CA . TYR A 1 71 ? 1.462 3.678 3.782 1.00 91.00 71 TYR A CA 1
ATOM 515 C C . TYR A 1 71 ? 1.393 4.877 4.735 1.00 91.00 71 TYR A C 1
ATOM 517 O O . TYR A 1 71 ? 0.305 5.368 5.025 1.00 91.00 71 TYR A O 1
ATOM 525 N N . GLY A 1 72 ? 2.551 5.389 5.169 1.00 90.00 72 GLY A N 1
ATOM 526 C CA . GLY A 1 72 ? 2.627 6.521 6.095 1.00 90.00 72 GLY A CA 1
ATOM 527 C C . GLY A 1 72 ? 1.978 7.793 5.544 1.00 90.00 72 GLY A C 1
ATOM 528 O O . GLY A 1 72 ? 1.206 8.437 6.252 1.00 90.00 72 GLY A O 1
ATOM 529 N N . GLU A 1 73 ? 2.231 8.126 4.275 1.00 92.50 73 GLU A N 1
ATOM 530 C CA . GLU A 1 73 ? 1.600 9.280 3.616 1.00 92.50 73 GLU A CA 1
ATOM 531 C C . GLU A 1 73 ? 0.084 9.110 3.501 1.00 92.50 73 GLU A C 1
ATOM 533 O O . GLU A 1 73 ? -0.673 10.008 3.870 1.00 92.50 73 GLU A O 1
ATOM 538 N N . SER A 1 74 ? -0.367 7.941 3.042 1.00 91.31 74 SER A N 1
ATOM 539 C CA . SER A 1 74 ? -1.796 7.658 2.864 1.00 91.31 74 SER A CA 1
ATOM 540 C C . SER A 1 74 ? -2.543 7.674 4.197 1.00 91.31 74 SER A C 1
ATOM 542 O O . SER A 1 74 ? -3.652 8.198 4.283 1.00 91.31 74 SER A O 1
ATOM 544 N N . TYR A 1 75 ? -1.921 7.150 5.256 1.00 89.56 75 TYR A N 1
ATOM 545 C CA . TYR A 1 75 ? -2.488 7.143 6.600 1.00 89.56 75 TYR A CA 1
ATOM 546 C C . TYR A 1 75 ? -2.599 8.559 7.177 1.00 89.56 75 TYR A C 1
ATOM 548 O O . TYR A 1 75 ? -3.631 8.917 7.742 1.00 89.56 75 TYR A O 1
ATOM 556 N N . ALA A 1 76 ? -1.578 9.400 6.982 1.00 89.12 76 ALA A N 1
ATOM 557 C CA . ALA A 1 76 ? -1.624 10.799 7.402 1.00 89.12 76 ALA A CA 1
ATOM 558 C C . ALA A 1 76 ? -2.733 11.588 6.682 1.00 89.12 76 ALA A C 1
ATOM 560 O O . ALA A 1 76 ? -3.438 12.370 7.321 1.00 89.12 76 ALA A O 1
ATOM 561 N N . ILE A 1 77 ? -2.920 11.356 5.377 1.00 88.25 77 ILE A N 1
ATOM 562 C CA . ILE A 1 77 ? -4.009 11.963 4.592 1.00 88.25 77 ILE A CA 1
ATOM 563 C C . ILE A 1 77 ? -5.375 11.508 5.117 1.00 88.25 77 ILE A C 1
ATOM 565 O O . ILE A 1 77 ? -6.264 12.337 5.305 1.00 88.25 77 ILE A O 1
ATOM 569 N N . HIS A 1 78 ? -5.535 10.211 5.389 1.00 88.19 78 HIS A N 1
ATOM 570 C CA . HIS A 1 78 ? -6.776 9.654 5.928 1.00 88.19 78 HIS A CA 1
ATOM 571 C C . HIS A 1 78 ? -7.156 10.298 7.265 1.00 88.19 78 HIS A C 1
ATOM 573 O O . HIS A 1 78 ? -8.268 10.803 7.414 1.00 88.19 78 HIS A O 1
ATOM 579 N N . LEU A 1 79 ? -6.205 10.377 8.201 1.00 86.25 79 LEU A N 1
ATOM 580 C CA . LEU A 1 79 ? -6.411 11.056 9.481 1.00 86.25 79 LEU A CA 1
ATOM 581 C C . LEU A 1 79 ? -6.766 12.537 9.301 1.00 86.25 79 LEU A C 1
ATOM 583 O O . LEU A 1 79 ? -7.644 13.042 9.992 1.00 86.25 79 LEU A O 1
ATOM 587 N N . ALA A 1 80 ? -6.129 13.242 8.363 1.00 87.00 80 ALA A N 1
ATOM 588 C CA . ALA A 1 80 ? -6.465 14.638 8.095 1.00 87.00 80 ALA A CA 1
ATOM 589 C C . ALA A 1 80 ? -7.914 14.810 7.596 1.00 87.00 80 ALA A C 1
ATOM 591 O O . ALA A 1 80 ? -8.571 15.768 7.995 1.00 87.00 80 ALA A O 1
ATOM 592 N N . CYS A 1 81 ? -8.426 13.881 6.778 1.00 83.25 81 CYS A N 1
ATOM 593 C CA . CYS A 1 81 ? -9.805 13.907 6.273 1.00 83.25 81 CYS A CA 1
ATOM 594 C C . CYS A 1 81 ? -10.870 13.613 7.338 1.00 83.25 81 CYS A C 1
ATOM 596 O O . CYS A 1 81 ? -11.989 14.100 7.218 1.00 83.25 81 CYS A O 1
ATOM 598 N N . LEU A 1 82 ? -10.557 12.824 8.366 1.00 79.50 82 LEU A N 1
ATOM 599 C CA . LEU A 1 82 ? -11.509 12.521 9.444 1.00 79.50 82 LEU A CA 1
ATOM 600 C C . LEU A 1 82 ? -11.734 13.704 10.398 1.00 79.50 82 LEU A C 1
ATOM 602 O O . LEU A 1 82 ? -12.752 13.765 11.082 1.00 79.50 82 LEU A O 1
ATOM 606 N N . HIS A 1 83 ? -10.777 14.630 10.464 1.00 65.38 83 HIS A N 1
ATOM 607 C CA . HIS A 1 83 ? -10.777 15.761 11.395 1.00 65.38 83 HIS A CA 1
ATOM 608 C C . HIS A 1 83 ? -11.236 17.091 10.761 1.00 65.38 83 HIS A C 1
ATOM 610 O O . HIS A 1 83 ? -11.139 18.137 11.409 1.00 65.38 83 HIS A O 1
ATOM 616 N N . THR A 1 84 ? -11.726 17.057 9.518 1.00 56.22 84 THR A N 1
ATOM 617 C CA . THR A 1 84 ? -12.336 18.192 8.795 1.00 56.22 84 THR A CA 1
ATOM 618 C C . THR A 1 84 ? -13.844 18.059 8.730 1.00 56.22 84 THR A C 1
ATOM 620 O O . THR A 1 84 ? -14.526 19.076 8.986 1.00 56.22 84 THR A O 1
#